Protein AF-A0A7W1UPC4-F1 (afdb_monomer_lite)

pLDDT: mean 80.43, std 8.54, range [50.47, 90.94]

Structure (mmCIF, N/CA/C/O backbone):
data_AF-A0A7W1UPC4-F1
#
_entry.id   AF-A0A7W1UPC4-F1
#
loop_
_atom_site.group_PDB
_atom_site.id
_atom_site.type_symbol
_atom_site.label_atom_id
_atom_site.label_alt_id
_atom_site.label_comp_id
_atom_site.label_asym_id
_atom_site.label_entity_id
_atom_site.label_seq_id
_atom_site.pdbx_PDB_ins_code
_atom_site.Cartn_x
_atom_site.Cartn_y
_atom_site.Cartn_z
_atom_site.occupancy
_atom_site.B_iso_or_equiv
_atom_site.auth_seq_id
_atom_site.auth_comp_id
_atom_site.auth_asym_id
_atom_site.auth_atom_id
_atom_site.pdbx_PDB_model_num
ATOM 1 N N . MET A 1 1 ? -16.980 -6.255 5.529 1.00 50.47 1 MET A N 1
ATOM 2 C CA . MET A 1 1 ? -17.769 -7.433 5.981 1.00 50.47 1 MET A CA 1
ATOM 3 C C . MET A 1 1 ? -16.960 -8.655 6.463 1.00 50.47 1 MET A C 1
ATOM 5 O O . MET A 1 1 ? -17.334 -9.170 7.505 1.00 50.47 1 MET A O 1
ATOM 9 N N . LEU A 1 2 ? -15.885 -9.125 5.800 1.00 57.00 2 LEU A N 1
ATOM 10 C CA . LEU A 1 2 ? -15.201 -10.389 6.185 1.00 57.00 2 LEU A CA 1
ATOM 11 C C . LEU A 1 2 ? -14.014 -10.281 7.174 1.00 57.00 2 LEU A C 1
ATOM 13 O O . LEU A 1 2 ? -13.697 -11.282 7.804 1.00 57.00 2 LEU A O 1
ATOM 17 N N . ILE A 1 3 ? -13.377 -9.112 7.347 1.00 60.66 3 ILE A N 1
ATOM 18 C CA . ILE A 1 3 ? -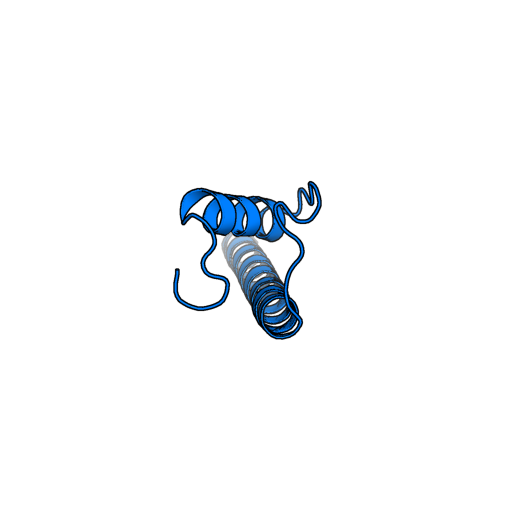12.210 -8.958 8.255 1.00 60.66 3 ILE A CA 1
ATOM 19 C C . ILE A 1 3 ? -12.451 -7.885 9.334 1.00 60.66 3 ILE A C 1
ATOM 21 O O . ILE A 1 3 ? -12.256 -8.158 10.510 1.00 60.66 3 ILE A O 1
ATOM 25 N N . GLU A 1 4 ? -12.963 -6.704 8.968 1.00 56.75 4 GLU A N 1
ATOM 26 C CA . GLU A 1 4 ? -13.165 -5.578 9.913 1.00 56.75 4 GLU A CA 1
ATOM 27 C C . GLU A 1 4 ? -14.642 -5.163 10.091 1.00 56.75 4 GLU A C 1
ATOM 29 O O . GLU A 1 4 ? -14.941 -4.166 10.729 1.00 56.75 4 GLU A O 1
ATOM 34 N N . LYS A 1 5 ? -15.602 -5.887 9.494 1.00 63.19 5 LYS A N 1
ATOM 35 C CA . LYS A 1 5 ? -17.039 -5.513 9.472 1.00 63.19 5 LYS A CA 1
ATOM 36 C C . LYS A 1 5 ? -17.375 -4.078 8.992 1.00 63.19 5 LYS A C 1
ATOM 38 O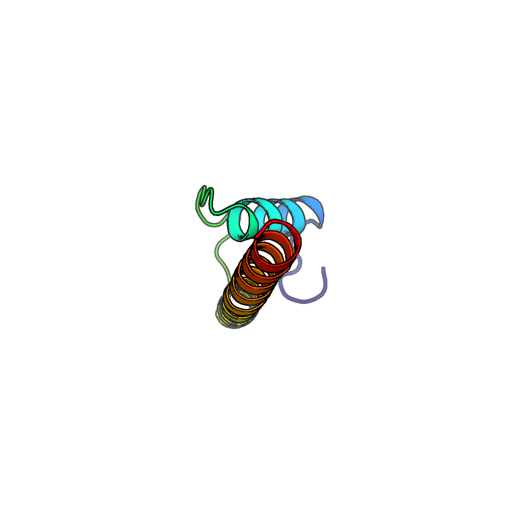 O . LYS A 1 5 ? -18.539 -3.711 9.068 1.00 63.19 5 LYS A O 1
ATOM 43 N N . TYR A 1 6 ? -16.440 -3.330 8.402 1.00 67.44 6 TYR A N 1
ATOM 44 C CA . TYR A 1 6 ? -16.744 -2.035 7.775 1.00 67.44 6 TYR A CA 1
ATOM 45 C C . TYR A 1 6 ? -17.756 -2.148 6.632 1.00 67.44 6 TYR A C 1
ATOM 47 O O . TYR A 1 6 ? -17.843 -3.203 5.970 1.00 67.44 6 TYR A O 1
ATOM 55 N N . GLU A 1 7 ? -18.484 -1.046 6.409 1.00 77.19 7 GLU A N 1
ATOM 56 C CA . GLU A 1 7 ? -19.290 -0.851 5.208 1.00 77.19 7 GLU A CA 1
ATOM 57 C C . GLU A 1 7 ? -18.411 -1.062 3.971 1.00 77.19 7 GLU A C 1
ATOM 59 O O . GLU A 1 7 ? -17.243 -0.674 3.922 1.00 77.19 7 GLU A O 1
ATOM 64 N N . ILE A 1 8 ? -18.962 -1.745 2.966 1.00 75.38 8 ILE A N 1
ATOM 65 C CA . ILE A 1 8 ? -18.221 -2.136 1.756 1.00 75.38 8 ILE A CA 1
ATOM 66 C C . ILE A 1 8 ? -17.659 -0.906 1.037 1.00 75.38 8 ILE A C 1
ATOM 68 O O . ILE A 1 8 ? -16.554 -0.965 0.499 1.00 75.38 8 ILE A O 1
ATOM 72 N N . LEU A 1 9 ? -18.400 0.201 1.067 1.00 78.50 9 LEU A N 1
ATOM 73 C CA . LEU A 1 9 ? -17.998 1.459 0.454 1.00 78.50 9 LEU A CA 1
ATOM 74 C C . LEU A 1 9 ? -16.784 2.078 1.151 1.00 78.50 9 LEU A C 1
ATOM 76 O O . LEU A 1 9 ? -15.863 2.493 0.456 1.00 78.50 9 LEU A O 1
ATOM 80 N N . ASP A 1 10 ? -16.719 2.051 2.482 1.00 80.56 10 ASP A N 1
ATOM 81 C CA . ASP A 1 10 ? -15.579 2.589 3.236 1.00 80.56 10 ASP A CA 1
ATOM 82 C C . ASP A 1 10 ? -14.303 1.784 2.980 1.00 80.56 10 ASP A C 1
ATOM 84 O O . ASP A 1 10 ? -13.233 2.347 2.744 1.00 80.56 10 ASP A O 1
ATOM 88 N N . ALA A 1 11 ? -14.413 0.452 2.965 1.00 78.75 11 ALA A N 1
ATOM 89 C CA . ALA A 1 11 ? -13.281 -0.427 2.672 1.00 78.75 11 ALA A CA 1
ATOM 90 C C . ALA A 1 11 ? -12.792 -0.269 1.220 1.00 78.75 11 ALA A C 1
ATOM 92 O O . ALA A 1 11 ? -11.586 -0.274 0.953 1.00 78.75 11 ALA A O 1
ATOM 93 N N . PHE A 1 12 ? -13.725 -0.104 0.278 1.00 82.06 12 PHE A N 1
ATOM 94 C CA . PHE A 1 12 ? -13.402 0.165 -1.119 1.00 82.06 12 PHE A CA 1
ATOM 95 C C . PHE A 1 12 ? -12.726 1.530 -1.279 1.00 82.06 12 PHE A C 1
ATOM 97 O O . PHE A 1 12 ? -11.661 1.616 -1.887 1.00 82.06 12 PHE A O 1
ATOM 104 N N . TYR A 1 13 ? -13.289 2.575 -0.673 1.00 83.56 13 TYR A N 1
ATOM 105 C CA . TYR A 1 13 ? -12.734 3.924 -0.705 1.00 83.56 13 TYR A CA 1
ATOM 106 C C . TYR A 1 13 ? -11.327 3.970 -0.099 1.00 83.56 13 TYR A C 1
ATOM 108 O O . TYR A 1 13 ? -10.411 4.497 -0.729 1.00 83.56 13 TYR A O 1
ATOM 116 N N . MET A 1 14 ? -11.119 3.324 1.053 1.00 84.12 14 MET A N 1
ATOM 117 C CA . MET A 1 14 ? -9.800 3.177 1.672 1.00 84.12 14 MET A CA 1
ATOM 118 C C . MET A 1 14 ? -8.798 2.494 0.728 1.00 84.12 14 MET A C 1
ATOM 120 O O . MET A 1 14 ? -7.675 2.964 0.566 1.00 84.12 14 MET A O 1
ATOM 124 N N . THR A 1 15 ? -9.208 1.420 0.050 1.00 83.06 15 THR A N 1
ATOM 125 C CA . THR A 1 15 ? -8.345 0.720 -0.914 1.00 83.06 15 THR A CA 1
ATOM 126 C C . THR A 1 15 ? -7.958 1.636 -2.078 1.00 83.06 15 THR A C 1
ATOM 128 O O . THR A 1 15 ? -6.788 1.694 -2.457 1.00 83.06 15 THR A O 1
ATOM 131 N N . VAL A 1 16 ? -8.918 2.393 -2.619 1.00 84.62 16 VAL A N 1
ATOM 132 C CA . VAL A 1 16 ? -8.693 3.313 -3.743 1.00 84.62 16 VAL A CA 1
ATOM 133 C C . VAL A 1 16 ? -7.703 4.414 -3.371 1.00 84.62 16 VAL A C 1
ATOM 135 O O . VAL A 1 16 ? -6.730 4.606 -4.096 1.00 84.62 16 VAL A O 1
ATOM 138 N N . ILE A 1 17 ? -7.890 5.110 -2.243 1.00 83.88 17 ILE A N 1
ATOM 139 C CA . ILE A 1 17 ? -6.983 6.204 -1.844 1.00 83.88 17 ILE A CA 1
ATOM 140 C C . ILE A 1 17 ? -5.561 5.709 -1.543 1.00 83.88 17 ILE A C 1
ATOM 142 O O . ILE A 1 17 ? -4.600 6.453 -1.744 1.00 83.88 17 ILE A O 1
ATOM 146 N N . THR A 1 18 ? -5.417 4.461 -1.087 1.00 84.88 18 THR A N 1
ATOM 147 C CA . THR A 1 18 ? -4.126 3.818 -0.831 1.00 84.88 18 THR A CA 1
ATOM 148 C C . THR A 1 18 ? -3.420 3.437 -2.131 1.00 84.88 18 THR A C 1
ATOM 150 O O . THR A 1 18 ? -2.261 3.799 -2.320 1.00 84.88 18 THR A O 1
ATOM 153 N N . VAL A 1 19 ? -4.109 2.753 -3.051 1.00 82.06 19 VAL A N 1
ATOM 154 C CA . VAL A 1 19 ? -3.534 2.343 -4.346 1.00 82.06 19 VAL A CA 1
ATOM 155 C C . VAL A 1 19 ? -3.229 3.555 -5.228 1.00 82.06 19 VAL A C 1
ATOM 157 O O . VAL A 1 19 ? -2.203 3.582 -5.900 1.00 82.06 19 VAL A O 1
ATOM 160 N N . ALA A 1 20 ? -4.074 4.586 -5.181 1.00 80.50 20 ALA A N 1
ATOM 161 C CA . ALA A 1 20 ? -3.861 5.841 -5.896 1.00 80.50 20 ALA A CA 1
ATOM 162 C C . ALA A 1 20 ? -2.783 6.734 -5.257 1.00 80.50 20 ALA A C 1
ATOM 164 O O . ALA A 1 20 ? -2.511 7.815 -5.774 1.00 80.50 20 ALA A O 1
ATOM 165 N N . THR A 1 21 ? -2.168 6.317 -4.142 1.00 80.19 21 THR A N 1
ATOM 166 C CA . THR A 1 21 ? -1.143 7.073 -3.395 1.00 80.19 21 THR A CA 1
ATOM 167 C C . THR A 1 21 ? -1.602 8.445 -2.880 1.00 80.19 21 THR A C 1
ATOM 169 O O . THR A 1 21 ? -0.779 9.283 -2.528 1.00 80.19 21 THR A O 1
ATOM 172 N N . VAL A 1 22 ? -2.917 8.678 -2.797 1.00 86.62 22 VAL A N 1
ATOM 173 C CA . VAL A 1 22 ? -3.494 9.953 -2.337 1.00 86.62 22 VAL A CA 1
ATOM 174 C C . VAL A 1 22 ? -3.350 10.099 -0.822 1.00 86.62 22 VAL A C 1
ATOM 176 O O . VAL A 1 22 ? -2.953 11.152 -0.337 1.00 86.62 22 VAL A O 1
ATOM 179 N N . GLY A 1 23 ? -3.651 9.033 -0.072 1.00 77.19 23 GLY A N 1
ATOM 180 C CA . GLY A 1 23 ? -3.349 8.96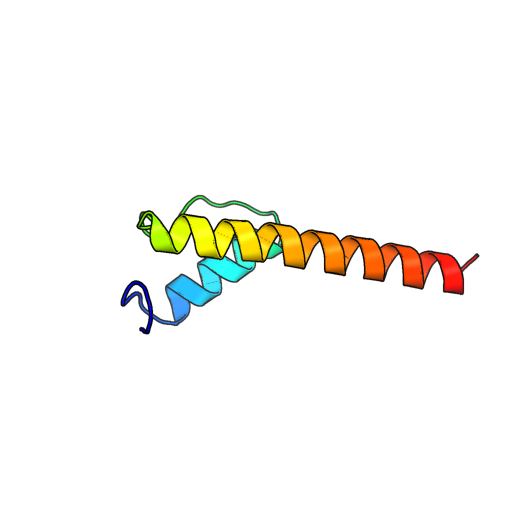3 1.361 1.00 77.19 23 GLY A CA 1
ATOM 181 C C . GLY A 1 23 ? -4.125 9.936 2.263 1.00 77.19 23 GLY A C 1
ATOM 182 O O . GLY A 1 23 ? -3.526 10.537 3.149 1.00 77.19 23 GLY A O 1
ATOM 183 N N . PHE A 1 24 ? -5.452 10.051 2.113 1.00 76.00 24 PHE A N 1
ATOM 184 C CA . PHE A 1 24 ? -6.335 10.856 2.989 1.00 76.00 24 PHE A CA 1
ATOM 185 C C . PHE A 1 24 ? -6.543 10.285 4.413 1.00 76.00 24 PHE A C 1
ATOM 187 O O . PHE A 1 24 ? -7.591 10.493 5.018 1.00 76.00 24 PHE A O 1
ATOM 194 N N . GLN A 1 25 ? -5.538 9.600 4.968 1.00 72.75 25 GLN A N 1
ATOM 195 C CA . GLN A 1 25 ? -5.612 8.904 6.257 1.00 72.75 25 GLN A CA 1
ATOM 196 C C . GLN A 1 25 ? -6.643 7.756 6.294 1.00 72.75 25 GLN A C 1
ATOM 198 O O . GLN A 1 25 ? -7.397 7.518 5.351 1.00 72.75 25 GLN A O 1
ATOM 203 N N . GLU A 1 26 ? -6.601 6.958 7.364 1.00 76.25 26 GLU A N 1
ATOM 204 C CA . GLU A 1 26 ? -7.480 5.800 7.532 1.00 76.25 26 GLU A CA 1
ATOM 205 C C . GLU A 1 26 ? -8.935 6.272 7.746 1.00 76.25 26 GLU A C 1
ATOM 207 O O . GLU A 1 26 ? -9.201 7.004 8.694 1.00 76.25 26 GLU A O 1
ATOM 212 N N . VAL A 1 27 ? -9.877 5.847 6.889 1.00 78.19 27 VAL A N 1
ATOM 213 C CA . VAL A 1 27 ? -11.324 6.147 7.041 1.00 78.19 27 VAL A CA 1
ATOM 214 C C . VAL A 1 27 ? -11.851 5.642 8.389 1.00 78.19 27 VAL A C 1
ATOM 216 O O . VAL A 1 27 ? -12.633 6.318 9.048 1.00 78.19 27 VAL A O 1
ATOM 219 N N . HIS A 1 28 ? -11.366 4.471 8.811 1.00 73.06 28 HIS A N 1
ATOM 220 C CA . HIS A 1 28 ? -11.562 3.889 10.138 1.00 73.06 28 HIS A CA 1
ATOM 221 C C . HIS A 1 28 ? -10.229 3.337 10.649 1.00 73.06 28 HIS A C 1
ATOM 223 O O . HIS A 1 28 ? -9.447 2.838 9.835 1.00 73.06 28 HIS A O 1
ATOM 229 N N . PRO A 1 29 ? -9.963 3.380 11.968 1.00 77.50 29 PRO A N 1
ATOM 230 C CA . PRO A 1 29 ? -8.727 2.855 12.537 1.00 77.50 29 PRO A CA 1
ATOM 231 C C . PRO A 1 29 ? -8.587 1.355 12.260 1.00 77.50 29 PRO A C 1
ATOM 233 O O . PRO A 1 29 ? -9.373 0.550 12.754 1.00 77.50 29 PRO A O 1
ATOM 236 N N . LEU A 1 30 ? -7.557 0.964 11.508 1.00 76.25 30 LEU A N 1
ATOM 237 C CA . LEU A 1 30 ? -7.335 -0.444 11.172 1.00 76.25 30 LEU A CA 1
ATOM 238 C C . LEU A 1 30 ? -6.940 -1.266 12.410 1.00 76.25 30 LEU A C 1
ATOM 240 O O . LEU A 1 30 ? -6.066 -0.865 13.193 1.00 76.25 30 LEU A O 1
ATOM 244 N N . SER A 1 31 ? -7.492 -2.475 12.553 1.00 81.94 31 SER A N 1
ATOM 245 C CA . SER A 1 31 ? -6.928 -3.458 13.486 1.00 81.94 31 SER A CA 1
ATOM 246 C C . SER A 1 31 ? -5.546 -3.926 13.013 1.00 81.94 31 SER A C 1
ATOM 248 O O . SER A 1 31 ? -5.169 -3.756 11.850 1.00 81.94 31 SER A O 1
ATOM 250 N N . ASN A 1 32 ? -4.776 -4.572 13.893 1.00 83.00 32 ASN A N 1
ATOM 251 C CA . ASN A 1 32 ? -3.458 -5.110 13.532 1.00 83.00 32 ASN A CA 1
ATOM 252 C C . ASN A 1 32 ? -3.504 -6.051 12.313 1.00 83.00 32 ASN A C 1
ATOM 254 O O . ASN A 1 32 ? -2.599 -6.015 11.481 1.00 83.00 32 ASN A O 1
ATOM 258 N N . ASN A 1 33 ? -4.574 -6.839 12.166 1.00 81.06 33 ASN A N 1
ATOM 259 C CA . ASN A 1 33 ? -4.750 -7.731 11.017 1.00 81.06 33 ASN A CA 1
ATOM 260 C C . ASN A 1 33 ? -5.066 -6.945 9.737 1.00 81.06 33 ASN A C 1
ATOM 262 O O . ASN A 1 33 ? -4.526 -7.254 8.674 1.00 81.06 33 ASN A O 1
ATOM 266 N N . GLY A 1 34 ? -5.890 -5.899 9.845 1.00 80.75 34 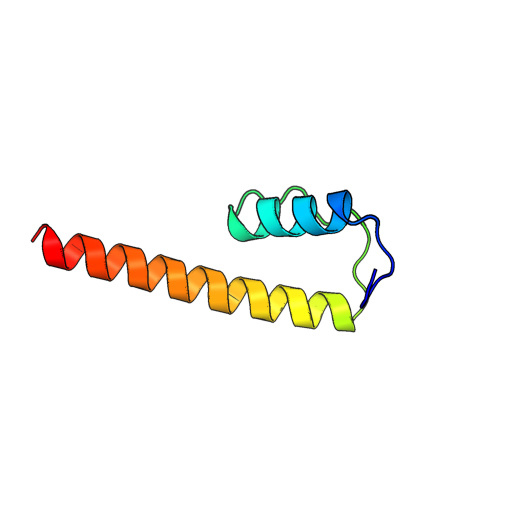GLY A N 1
ATOM 267 C CA . GLY A 1 34 ? -6.186 -4.985 8.745 1.00 80.75 34 GLY A CA 1
ATOM 268 C C . GLY A 1 34 ? -4.933 -4.268 8.241 1.00 80.75 34 GLY A C 1
ATOM 269 O O . GLY A 1 34 ? -4.683 -4.240 7.039 1.00 80.75 34 GLY A O 1
ATOM 270 N N . ARG A 1 35 ? -4.081 -3.770 9.149 1.00 81.44 35 ARG A N 1
ATOM 271 C CA . ARG A 1 35 ? -2.805 -3.125 8.785 1.00 81.44 35 ARG A CA 1
ATOM 272 C C . ARG A 1 35 ? -1.885 -4.069 8.015 1.00 81.44 35 ARG A C 1
ATOM 274 O O . ARG A 1 35 ? -1.266 -3.647 7.038 1.00 81.44 35 ARG A O 1
ATOM 281 N N . LEU A 1 36 ? -1.805 -5.336 8.429 1.00 85.88 36 LEU A N 1
ATOM 282 C CA . LEU A 1 36 ? -0.970 -6.339 7.765 1.00 85.88 36 LEU A CA 1
ATOM 283 C C . LEU A 1 36 ? -1.469 -6.625 6.340 1.00 85.88 36 LEU A C 1
ATOM 285 O O . LEU A 1 36 ? -0.675 -6.650 5.401 1.00 85.88 36 LEU A O 1
ATOM 289 N N . PHE A 1 37 ? -2.786 -6.771 6.172 1.00 84.75 37 PHE A N 1
ATOM 290 C CA . PHE A 1 37 ? -3.416 -6.940 4.864 1.00 84.75 37 PHE A CA 1
ATOM 291 C C . PHE A 1 37 ? -3.168 -5.734 3.949 1.00 84.75 37 PHE A C 1
ATOM 293 O O . PHE A 1 37 ? -2.687 -5.901 2.829 1.00 84.75 37 PHE A O 1
ATOM 300 N N . THR A 1 38 ? -3.424 -4.518 4.439 1.00 82.75 38 THR A N 1
ATOM 301 C CA . THR A 1 38 ? -3.216 -3.280 3.674 1.00 82.75 38 THR A CA 1
ATOM 302 C C . THR A 1 38 ? -1.749 -3.101 3.286 1.00 82.75 38 THR A C 1
ATOM 304 O O . THR A 1 38 ? -1.457 -2.716 2.157 1.00 82.75 38 THR A O 1
ATOM 307 N N . SER A 1 39 ? -0.814 -3.450 4.173 1.00 84.06 39 SER A N 1
ATOM 308 C CA . SER A 1 39 ? 0.624 -3.422 3.872 1.00 84.06 39 SER A CA 1
ATOM 309 C C . SER A 1 39 ? 0.982 -4.357 2.715 1.00 84.06 39 SER A C 1
ATOM 311 O O . SER A 1 39 ? 1.683 -3.953 1.788 1.00 84.06 39 SER A O 1
ATOM 313 N N . PHE A 1 40 ? 0.457 -5.587 2.723 1.00 88.19 40 PHE A N 1
ATOM 314 C CA . PHE A 1 40 ? 0.643 -6.530 1.618 1.00 88.19 40 PHE A CA 1
ATOM 315 C C . PHE A 1 40 ? 0.056 -5.991 0.313 1.00 88.19 40 PHE A C 1
ATOM 317 O O . PHE A 1 40 ? 0.722 -6.020 -0.721 1.00 88.19 40 PHE A O 1
ATOM 324 N N . LEU A 1 41 ? -1.158 -5.438 0.385 1.00 84.31 41 LEU A N 1
ATOM 325 C CA . LEU A 1 41 ? -1.866 -4.858 -0.751 1.00 84.31 41 LEU A CA 1
ATOM 326 C C . LEU A 1 41 ? -1.057 -3.725 -1.393 1.00 84.31 41 LEU A C 1
ATOM 328 O O .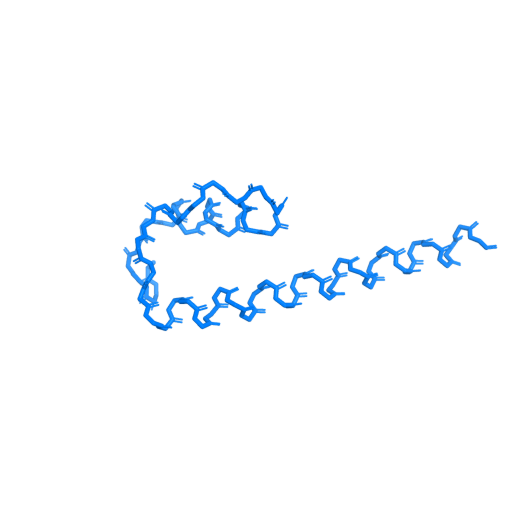 LEU A 1 41 ? -0.896 -3.722 -2.616 1.00 84.31 41 LEU A O 1
ATOM 332 N N . ILE A 1 42 ? -0.489 -2.818 -0.590 1.00 84.31 42 ILE A N 1
ATOM 333 C CA . ILE A 1 42 ? 0.385 -1.729 -1.057 1.00 84.31 42 ILE A CA 1
ATOM 334 C C . ILE A 1 42 ? 1.592 -2.290 -1.810 1.00 84.31 42 ILE A C 1
ATOM 336 O O . ILE A 1 42 ? 1.839 -1.888 -2.946 1.00 84.31 42 ILE A O 1
ATOM 340 N N . ILE A 1 43 ? 2.316 -3.243 -1.212 1.00 87.25 43 ILE A N 1
ATOM 341 C CA . ILE A 1 43 ? 3.531 -3.820 -1.808 1.00 87.25 43 ILE A CA 1
ATOM 342 C C . ILE A 1 43 ? 3.211 -4.471 -3.160 1.00 87.25 43 ILE A C 1
ATOM 344 O O . ILE A 1 43 ? 3.885 -4.202 -4.156 1.00 87.25 43 ILE A O 1
ATOM 348 N N . THR A 1 44 ? 2.152 -5.283 -3.228 1.00 86.94 44 THR A N 1
ATOM 349 C CA . THR A 1 44 ? 1.742 -5.936 -4.481 1.00 86.94 44 THR A CA 1
ATOM 350 C C . THR A 1 44 ? 1.244 -4.950 -5.534 1.00 86.94 44 THR A C 1
ATOM 352 O O . THR A 1 44 ? 1.555 -5.108 -6.717 1.00 86.94 44 THR A O 1
ATOM 355 N N . SER A 1 45 ? 0.514 -3.909 -5.126 1.00 81.19 45 SER A N 1
ATOM 356 C CA . SER A 1 45 ? -0.014 -2.895 -6.045 1.00 81.19 45 SER A CA 1
ATOM 357 C C . SER A 1 45 ? 1.117 -2.076 -6.658 1.00 81.19 45 SER A C 1
ATOM 359 O O . SER A 1 45 ? 1.153 -1.882 -7.871 1.00 81.19 45 SER A O 1
ATOM 361 N N . PHE A 1 46 ?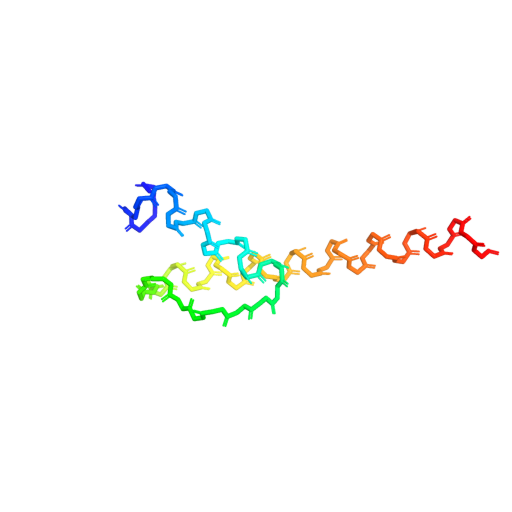 2.091 -1.671 -5.841 1.00 84.69 46 PHE A N 1
ATOM 362 C CA . PHE A 1 46 ? 3.243 -0.904 -6.304 1.00 84.69 46 PHE A CA 1
ATOM 363 C C . PHE A 1 46 ? 4.152 -1.731 -7.222 1.00 84.69 46 PHE A C 1
ATOM 365 O O . PHE A 1 46 ? 4.581 -1.243 -8.266 1.00 84.69 46 PHE A O 1
ATOM 372 N N . GLY A 1 47 ? 4.389 -3.007 -6.891 1.00 85.88 47 GLY A N 1
ATOM 373 C CA . GLY A 1 47 ? 5.140 -3.925 -7.752 1.00 85.88 47 GLY A CA 1
ATOM 374 C C . GLY A 1 47 ? 4.467 -4.145 -9.111 1.00 85.88 47 GLY A C 1
ATOM 375 O O . GLY A 1 47 ? 5.128 -4.076 -10.147 1.00 85.88 47 GLY A O 1
ATOM 376 N N . THR A 1 48 ? 3.144 -4.331 -9.120 1.00 85.81 48 THR A N 1
ATOM 377 C CA . THR A 1 48 ? 2.361 -4.476 -10.360 1.00 85.81 48 THR A CA 1
ATOM 378 C C . THR A 1 48 ? 2.409 -3.201 -11.199 1.00 85.81 48 THR A C 1
ATOM 380 O O . THR A 1 48 ? 2.607 -3.267 -12.410 1.00 85.81 48 THR A O 1
ATOM 383 N N . PHE A 1 49 ? 2.291 -2.033 -10.562 1.00 86.00 49 PHE A N 1
ATOM 384 C CA . PHE A 1 49 ? 2.385 -0.741 -11.235 1.00 86.00 49 PHE A CA 1
ATOM 385 C C . PHE A 1 49 ? 3.768 -0.522 -11.864 1.00 86.00 49 PHE A C 1
ATOM 387 O O . PHE A 1 49 ? 3.866 -0.207 -13.049 1.00 86.00 49 PHE A O 1
ATOM 394 N N . ALA A 1 50 ? 4.844 -0.764 -11.111 1.00 86.81 50 ALA A N 1
ATOM 395 C CA . ALA A 1 50 ? 6.211 -0.651 -11.612 1.00 86.81 50 ALA A CA 1
ATOM 396 C C . ALA A 1 50 ? 6.476 -1.608 -12.788 1.00 86.81 50 ALA A C 1
ATOM 398 O O . ALA A 1 50 ? 7.081 -1.216 -13.788 1.00 86.81 50 ALA A O 1
ATOM 399 N N . TYR A 1 51 ? 5.977 -2.846 -12.703 1.00 88.50 51 TYR A N 1
ATOM 400 C CA . TYR A 1 51 ? 6.067 -3.816 -13.792 1.00 88.50 51 TYR A CA 1
ATOM 401 C C . TYR A 1 51 ? 5.291 -3.371 -15.038 1.00 88.50 51 TYR A C 1
ATOM 403 O O . TYR A 1 51 ? 5.804 -3.482 -16.154 1.00 88.50 51 TYR A O 1
ATOM 411 N N . ALA A 1 52 ? 4.078 -2.838 -14.865 1.00 88.50 52 ALA A N 1
ATOM 412 C CA . ALA A 1 52 ? 3.269 -2.322 -15.963 1.00 88.50 52 ALA A CA 1
ATOM 413 C C . ALA A 1 52 ? 3.974 -1.159 -16.675 1.00 88.50 52 ALA A C 1
ATOM 415 O O . ALA A 1 52 ? 4.108 -1.184 -17.897 1.00 88.50 52 ALA A O 1
ATOM 416 N N . VAL A 1 53 ? 4.508 -0.194 -15.918 1.00 89.88 53 VAL A N 1
ATOM 417 C CA . VAL A 1 53 ? 5.290 0.926 -16.466 1.00 89.88 53 VAL A CA 1
ATOM 418 C C . VAL A 1 53 ? 6.520 0.417 -17.217 1.00 89.88 53 VAL A C 1
ATOM 420 O O . VAL A 1 53 ? 6.736 0.805 -18.359 1.00 89.88 53 VAL A O 1
ATOM 423 N N . SER A 1 54 ? 7.295 -0.497 -16.626 1.00 87.56 54 SER A N 1
ATOM 424 C CA . SER A 1 54 ? 8.477 -1.079 -17.277 1.00 87.56 54 SER A CA 1
ATOM 425 C C . SER A 1 54 ? 8.129 -1.802 -18.584 1.00 87.56 54 SER A C 1
ATOM 427 O O . SER A 1 54 ? 8.829 -1.642 -19.586 1.00 87.56 54 SER A O 1
ATOM 429 N N . SER A 1 55 ? 7.024 -2.551 -18.595 1.00 90.00 55 SER A N 1
ATOM 430 C CA . SER A 1 55 ? 6.542 -3.264 -19.779 1.00 90.00 55 SER A CA 1
ATOM 431 C C . SER A 1 55 ? 6.130 -2.299 -20.887 1.00 90.00 55 SER A C 1
ATOM 433 O O . SER A 1 55 ? 6.519 -2.495 -22.034 1.00 90.00 55 SER A O 1
ATOM 435 N N . ILE A 1 56 ? 5.399 -1.232 -20.548 1.00 90.75 56 ILE A N 1
ATOM 436 C CA . ILE A 1 56 ? 5.000 -0.191 -21.504 1.00 90.75 56 ILE A CA 1
ATOM 437 C C . ILE A 1 56 ? 6.235 0.514 -22.074 1.00 90.75 56 ILE A C 1
ATOM 439 O O . ILE A 1 56 ? 6.357 0.629 -23.290 1.00 90.75 56 ILE A O 1
ATOM 443 N N . THR A 1 57 ? 7.186 0.918 -21.228 1.00 90.94 57 THR A N 1
ATOM 444 C CA . THR A 1 57 ? 8.437 1.551 -21.676 1.00 90.94 57 THR A CA 1
ATOM 445 C C . THR A 1 57 ? 9.194 0.667 -22.667 1.00 90.94 57 THR A C 1
ATOM 447 O O . THR A 1 57 ? 9.678 1.167 -23.677 1.00 90.94 57 THR A O 1
ATOM 450 N N . LYS A 1 58 ? 9.240 -0.651 -22.431 1.00 85.94 58 LYS A N 1
ATOM 451 C CA . LYS A 1 58 ? 9.885 -1.618 -23.331 1.00 85.94 58 LYS A CA 1
ATOM 452 C C . LYS A 1 58 ? 9.175 -1.783 -24.682 1.00 85.94 58 LYS A C 1
ATOM 454 O O . LYS A 1 58 ? 9.810 -2.197 -25.639 1.00 85.94 58 LYS A O 1
ATOM 459 N N . TYR A 1 59 ? 7.875 -1.509 -24.763 1.00 84.94 59 TYR A N 1
ATOM 460 C CA . TYR A 1 59 ? 7.142 -1.520 -26.034 1.00 84.94 59 TYR A CA 1
ATOM 461 C C . TYR A 1 59 ? 7.329 -0.229 -26.842 1.00 84.94 59 TYR A C 1
ATOM 463 O O . TYR A 1 59 ? 7.098 -0.237 -28.048 1.00 84.94 59 TYR A O 1
ATOM 471 N N . ILE A 1 60 ? 7.686 0.875 -26.177 1.00 85.88 60 ILE A N 1
ATOM 472 C CA . ILE A 1 60 ? 7.815 2.205 -26.791 1.00 85.88 60 ILE A CA 1
ATOM 473 C C . ILE A 1 60 ? 9.273 2.523 -27.180 1.00 85.88 60 ILE A C 1
ATOM 475 O O . ILE A 1 60 ? 9.477 3.277 -28.130 1.00 85.88 60 ILE A O 1
ATOM 479 N N . SER A 1 61 ? 10.269 1.987 -26.458 1.00 67.62 61 SER A N 1
ATOM 480 C CA . SER A 1 61 ? 11.707 2.084 -26.798 1.00 67.62 61 SER A CA 1
ATOM 481 C C . SER A 1 61 ? 12.150 0.983 -27.750 1.00 67.62 61 SER A C 1
ATOM 483 O O . SER A 1 61 ? 12.970 1.293 -28.640 1.00 67.62 61 SER A O 1
#

Secondary structure (DSSP, 8-state):
--SS---HHHHHHHHHHHHTT-----SSPPPHHHHHHHHHHHHHHHHHHHHHHHHHHHHH-

Foldseek 3Di:
DPPPPDDPVLVVVQLVCLLVVVPPDRPDDDDPVRVVVSVVSNVVSVVVVVVVVVVVVVVVD

Sequence (61 aa):
MLIEKYEILDAFYMTVITVATVGFQEVHPLSNNGRLFTSFLIITSFGTFAYAVSSITKYIS

Radius of gyration: 14.36 Å; chains: 1; bounding box: 31×21×40 Å